Protein AF-K0HXQ1-F1 (afdb_monomer)

Structure (mmCIF, N/CA/C/O backbone):
data_AF-K0HXQ1-F1
#
_entry.id   AF-K0HXQ1-F1
#
loop_
_atom_site.group_PDB
_atom_site.id
_atom_site.type_symbol
_atom_site.label_atom_id
_atom_site.label_alt_id
_atom_site.label_comp_id
_atom_site.label_asym_id
_atom_site.label_entity_id
_atom_site.label_seq_id
_atom_site.pdbx_PDB_ins_code
_atom_site.Cartn_x
_atom_site.Cartn_y
_atom_site.Cartn_z
_atom_site.occupancy
_atom_site.B_iso_or_equiv
_atom_site.auth_seq_id
_atom_site.auth_comp_id
_atom_site.auth_asym_id
_atom_site.auth_atom_id
_atom_site.pdbx_PDB_model_num
ATOM 1 N N . MET A 1 1 ? 26.314 4.468 -4.434 1.00 53.53 1 MET A N 1
ATOM 2 C CA . MET A 1 1 ? 25.535 5.116 -3.350 1.00 53.53 1 MET A CA 1
ATOM 3 C C . MET A 1 1 ? 26.341 5.024 -2.058 1.00 53.53 1 MET A C 1
ATOM 5 O O . MET A 1 1 ? 26.870 3.950 -1.800 1.00 53.53 1 MET A O 1
ATOM 9 N N . SER A 1 2 ? 26.525 6.114 -1.299 1.00 64.62 2 SER A N 1
ATOM 10 C CA . SER A 1 2 ? 27.363 6.059 -0.090 1.00 64.62 2 SER A CA 1
ATOM 11 C C . SER A 1 2 ? 26.672 5.232 1.001 1.00 64.62 2 SER A C 1
ATOM 13 O O . SER A 1 2 ? 25.447 5.263 1.123 1.00 64.62 2 SER A O 1
ATOM 15 N N . GLU A 1 3 ? 27.435 4.494 1.807 1.00 63.44 3 GLU A N 1
ATOM 16 C CA . GLU A 1 3 ? 26.920 3.714 2.946 1.00 63.44 3 GLU A CA 1
ATOM 17 C C . GLU A 1 3 ? 26.018 4.560 3.872 1.00 63.44 3 GLU A C 1
ATOM 19 O O . GLU A 1 3 ? 25.018 4.092 4.419 1.00 63.44 3 GLU A O 1
ATOM 24 N N . VAL A 1 4 ? 26.312 5.859 3.961 1.00 68.00 4 VAL A N 1
ATOM 25 C CA . VAL A 1 4 ? 25.539 6.855 4.708 1.00 68.00 4 VAL A CA 1
ATOM 26 C C . VAL A 1 4 ? 24.131 7.057 4.134 1.00 68.00 4 VAL A C 1
ATOM 28 O O . VAL A 1 4 ? 23.174 7.192 4.900 1.00 68.00 4 VAL A O 1
ATOM 31 N N . ASP A 1 5 ? 23.964 7.062 2.811 1.00 66.69 5 ASP A N 1
ATOM 32 C CA . ASP A 1 5 ? 22.653 7.239 2.169 1.00 66.69 5 ASP A CA 1
ATOM 33 C C . ASP A 1 5 ? 21.758 6.014 2.373 1.00 66.69 5 ASP A C 1
ATOM 35 O O . ASP A 1 5 ? 20.557 6.149 2.626 1.00 66.69 5 ASP A O 1
ATOM 39 N N . TYR A 1 6 ? 22.361 4.823 2.371 1.00 66.88 6 TYR A N 1
ATOM 40 C CA . TYR A 1 6 ? 21.679 3.575 2.704 1.00 66.88 6 TYR A CA 1
ATOM 41 C C . TYR A 1 6 ? 21.122 3.598 4.138 1.00 66.88 6 TYR A C 1
ATOM 43 O O . TYR A 1 6 ? 19.934 3.334 4.357 1.00 66.88 6 TYR A O 1
ATOM 51 N N . TRP A 1 7 ? 21.940 3.983 5.124 1.00 63.78 7 TRP A N 1
ATOM 52 C CA . TRP A 1 7 ? 21.494 4.061 6.518 1.00 63.78 7 TRP A CA 1
ATOM 53 C C . TRP A 1 7 ? 20.457 5.164 6.748 1.00 63.78 7 TRP A C 1
ATOM 55 O O . TRP A 1 7 ? 19.474 4.935 7.453 1.00 63.78 7 TRP A O 1
ATOM 65 N N . LYS A 1 8 ? 20.593 6.325 6.094 1.00 65.12 8 LYS A N 1
ATOM 66 C CA . LYS A 1 8 ? 19.579 7.394 6.140 1.00 65.12 8 LYS A CA 1
ATOM 67 C C . LYS A 1 8 ? 18.227 6.928 5.600 1.00 65.12 8 LYS A C 1
ATOM 69 O O . LYS A 1 8 ? 17.199 7.205 6.222 1.00 65.12 8 LYS A O 1
ATOM 74 N N . ALA A 1 9 ? 18.211 6.202 4.481 1.00 64.31 9 ALA A N 1
ATOM 75 C CA . ALA A 1 9 ? 16.983 5.639 3.922 1.00 64.31 9 ALA A CA 1
ATOM 76 C C . ALA A 1 9 ? 16.322 4.647 4.894 1.00 64.31 9 ALA A C 1
ATOM 78 O O . ALA A 1 9 ? 15.102 4.666 5.083 1.00 64.31 9 ALA A O 1
ATOM 79 N N . ARG A 1 10 ? 17.129 3.824 5.573 1.00 66.88 10 ARG A N 1
ATOM 80 C CA . ARG A 1 10 ? 16.646 2.858 6.564 1.00 66.88 10 ARG A CA 1
ATOM 81 C C . ARG A 1 10 ? 16.083 3.531 7.820 1.00 66.88 10 ARG A C 1
ATOM 83 O O . ARG A 1 10 ? 15.017 3.132 8.280 1.00 66.88 10 ARG A O 1
ATOM 90 N N . CYS A 1 11 ? 16.742 4.565 8.343 1.00 68.44 11 CYS A N 1
ATOM 91 C CA . CYS A 1 11 ? 16.254 5.319 9.502 1.00 68.44 11 CYS A CA 1
ATOM 92 C C . CYS A 1 11 ? 14.923 6.019 9.207 1.00 68.44 11 CYS A C 1
ATOM 94 O O . CYS A 1 11 ? 13.972 5.840 9.964 1.00 68.44 11 CYS A O 1
ATOM 96 N N . ARG A 1 12 ? 14.805 6.705 8.060 1.00 66.88 12 ARG A N 1
ATOM 97 C CA . ARG A 1 12 ? 13.541 7.337 7.635 1.00 66.88 12 ARG A CA 1
ATOM 98 C C . ARG A 1 12 ? 12.400 6.326 7.512 1.00 66.88 12 ARG A C 1
ATOM 100 O O . ARG A 1 12 ? 11.270 6.614 7.898 1.00 66.88 12 ARG A O 1
ATOM 107 N N . ARG A 1 13 ? 12.691 5.117 7.018 1.00 68.50 13 ARG A N 1
ATOM 108 C CA . ARG A 1 13 ? 11.714 4.020 6.943 1.00 68.50 13 ARG A CA 1
ATOM 109 C C . ARG A 1 13 ? 11.256 3.570 8.332 1.00 68.50 13 ARG A C 1
ATOM 111 O O . ARG A 1 13 ? 10.056 3.443 8.560 1.00 68.50 13 ARG A O 1
ATOM 118 N N . SER A 1 14 ? 12.185 3.359 9.263 1.00 61.53 14 SER A N 1
ATOM 119 C CA . SER A 1 14 ? 11.862 2.984 10.647 1.00 61.53 14 SER A CA 1
ATOM 120 C C . SER A 1 14 ? 11.047 4.063 11.364 1.00 61.53 14 SER A C 1
ATOM 122 O O . SER A 1 14 ? 10.067 3.745 12.034 1.00 61.53 14 SER A O 1
ATOM 124 N N . GLU A 1 15 ? 11.390 5.338 11.182 1.00 65.94 15 GLU A N 1
ATOM 125 C CA . GLU A 1 15 ? 10.618 6.471 11.706 1.00 65.94 15 GLU A CA 1
ATOM 126 C C . GLU A 1 15 ? 9.202 6.508 11.121 1.00 65.94 15 GLU A C 1
ATOM 128 O O . GLU A 1 15 ? 8.232 6.642 11.868 1.00 65.94 15 GLU A O 1
ATOM 133 N N . GLY A 1 16 ? 9.057 6.289 9.811 1.00 66.19 16 GLY A N 1
ATOM 134 C CA . GLY A 1 16 ? 7.755 6.163 9.157 1.00 66.19 16 GLY A CA 1
ATOM 135 C C . GLY A 1 16 ? 6.910 5.026 9.740 1.00 66.19 16 GLY A C 1
ATOM 136 O O . GLY A 1 16 ? 5.730 5.219 10.032 1.00 66.19 16 GLY A O 1
ATOM 137 N N . LEU A 1 17 ? 7.506 3.854 9.981 1.00 66.62 17 LEU A N 1
ATOM 138 C CA . LEU A 1 17 ? 6.829 2.719 10.621 1.00 66.62 17 LEU A CA 1
ATOM 139 C C . LEU A 1 17 ? 6.411 3.028 12.068 1.00 66.62 17 LEU A C 1
ATOM 141 O O . LEU A 1 17 ? 5.301 2.681 12.474 1.00 66.62 17 LEU A O 1
ATOM 145 N N . LEU A 1 18 ? 7.250 3.731 12.833 1.00 61.44 18 LEU A N 1
ATOM 146 C CA . LEU A 1 18 ? 6.935 4.152 14.201 1.00 61.44 18 LEU A CA 1
ATOM 147 C C . LEU A 1 18 ? 5.803 5.186 14.243 1.00 61.44 18 LEU A C 1
ATOM 149 O O . LEU A 1 18 ? 4.921 5.097 15.098 1.00 61.44 18 LEU A O 1
ATOM 153 N N . VAL A 1 19 ? 5.773 6.135 13.306 1.00 65.50 19 VAL A N 1
ATOM 154 C CA . VAL A 1 19 ? 4.667 7.096 13.161 1.00 65.50 19 VAL A CA 1
ATOM 155 C C . VAL A 1 19 ? 3.361 6.371 12.817 1.00 65.50 19 VAL A C 1
ATOM 157 O O . VAL A 1 19 ? 2.318 6.682 13.393 1.00 65.50 19 VAL A O 1
ATOM 160 N N . LYS A 1 20 ? 3.407 5.356 11.947 1.00 64.88 20 LYS A N 1
ATOM 161 C CA . LYS A 1 20 ? 2.242 4.523 11.591 1.00 64.88 20 LYS A CA 1
ATOM 162 C C . LYS A 1 20 ? 1.717 3.721 12.776 1.00 64.88 20 LYS A C 1
ATOM 164 O O . LYS A 1 20 ? 0.510 3.696 13.004 1.00 64.88 20 LYS A O 1
ATOM 169 N N . ALA A 1 21 ? 2.613 3.131 13.568 1.00 62.75 21 ALA A N 1
ATOM 170 C CA . ALA A 1 21 ? 2.251 2.439 14.802 1.00 62.75 21 ALA A CA 1
ATOM 171 C C . ALA A 1 21 ? 1.604 3.399 15.820 1.00 62.75 21 ALA A C 1
ATOM 173 O O . ALA A 1 21 ? 0.579 3.071 16.416 1.00 62.75 21 ALA A O 1
ATOM 174 N N . ARG A 1 22 ? 2.138 4.623 15.958 1.00 61.00 22 ARG A N 1
ATOM 175 C CA . ARG A 1 22 ? 1.594 5.669 16.846 1.00 61.00 22 ARG A CA 1
ATOM 176 C C . ARG A 1 22 ? 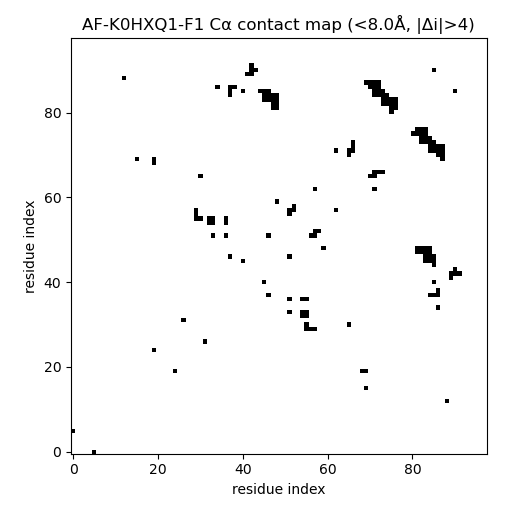0.240 6.220 16.400 1.00 61.00 22 ARG A C 1
ATOM 178 O O . ARG A 1 22 ? -0.544 6.612 17.256 1.00 61.00 22 ARG A O 1
ATOM 185 N N . LYS A 1 23 ? -0.071 6.212 15.098 1.00 64.44 23 LYS A N 1
ATOM 186 C CA . LYS A 1 23 ? -1.397 6.602 14.579 1.00 64.44 23 LYS A CA 1
ATOM 187 C C . LYS A 1 23 ? -2.520 5.639 14.993 1.00 64.44 23 LYS A C 1
ATOM 189 O O . LYS A 1 23 ? -3.678 5.927 14.709 1.00 64.44 23 LYS A O 1
ATOM 194 N N . GLY A 1 24 ? -2.210 4.508 15.639 1.00 57.25 24 GLY A N 1
ATOM 195 C CA . GLY A 1 24 ? -3.223 3.565 16.115 1.00 57.25 24 GLY A CA 1
ATOM 196 C C . GLY A 1 24 ? -4.093 3.049 14.972 1.00 57.25 24 GLY A C 1
ATOM 197 O O . GLY A 1 24 ? -5.315 2.980 15.111 1.00 57.25 24 GLY A O 1
ATOM 198 N N . ILE A 1 25 ? -3.473 2.757 13.818 1.00 64.50 25 ILE A N 1
ATOM 199 C CA . ILE A 1 25 ? -4.176 2.332 12.604 1.00 64.50 25 ILE A CA 1
ATOM 200 C C . ILE A 1 25 ? -5.051 1.130 12.959 1.00 64.50 25 ILE A C 1
ATOM 202 O O . ILE A 1 25 ? -4.561 0.018 13.158 1.00 64.50 25 ILE A O 1
ATOM 206 N N . ARG A 1 26 ? -6.367 1.354 13.044 1.00 66.69 26 ARG A N 1
ATOM 207 C CA . ARG A 1 26 ? -7.322 0.274 13.288 1.00 66.69 26 ARG A CA 1
ATOM 208 C C . ARG A 1 26 ? -7.196 -0.749 12.166 1.00 66.69 26 ARG A C 1
ATOM 210 O O . ARG A 1 26 ? -7.335 -0.411 10.986 1.00 66.69 26 ARG A O 1
ATOM 217 N N . SER A 1 27 ? -6.941 -1.992 12.554 1.00 66.81 27 SER A N 1
ATOM 218 C CA . SER A 1 27 ? -6.982 -3.126 11.642 1.00 66.81 27 SER A CA 1
ATOM 219 C C . SER A 1 27 ? -8.431 -3.338 11.208 1.00 66.81 27 SER A C 1
ATOM 221 O O . SER A 1 27 ? -9.293 -3.651 12.029 1.00 66.81 27 SER A O 1
ATOM 223 N N . SER A 1 28 ? -8.717 -3.106 9.927 1.00 82.50 28 SER A N 1
ATOM 224 C CA . SER A 1 28 ? -9.978 -3.497 9.297 1.00 82.50 28 SER A CA 1
ATOM 225 C C . SER A 1 28 ? -9.746 -4.744 8.448 1.00 82.50 28 SER A C 1
ATOM 227 O O . SER A 1 28 ? -8.630 -4.985 7.978 1.00 82.50 28 SER A O 1
ATOM 229 N N . ARG A 1 29 ? -10.802 -5.533 8.208 1.00 84.44 29 ARG A N 1
ATOM 230 C CA . ARG A 1 29 ? -10.709 -6.721 7.338 1.00 84.44 29 ARG A CA 1
ATOM 231 C C . ARG A 1 29 ? -10.180 -6.369 5.942 1.00 84.44 29 ARG A C 1
ATOM 233 O O . ARG A 1 29 ? -9.347 -7.096 5.417 1.00 84.44 29 ARG A O 1
ATOM 240 N N . GLN A 1 30 ? -10.604 -5.233 5.393 1.00 86.88 30 GLN A N 1
ATOM 241 C CA . GLN A 1 30 ? -10.164 -4.733 4.087 1.00 86.88 30 GLN A CA 1
ATOM 242 C C . GLN A 1 30 ? -8.679 -4.363 4.075 1.00 86.88 30 GLN A C 1
ATOM 244 O O . GLN A 1 30 ? -7.951 -4.799 3.190 1.00 86.88 30 GLN A O 1
ATOM 249 N N . ARG A 1 31 ? -8.190 -3.633 5.090 1.00 86.62 31 ARG A N 1
ATOM 250 C CA . ARG A 1 31 ? -6.758 -3.300 5.194 1.00 86.62 31 ARG A CA 1
ATOM 251 C C . ARG A 1 31 ? -5.906 -4.557 5.316 1.00 86.62 31 ARG A C 1
ATOM 253 O O . ARG A 1 31 ? -4.894 -4.674 4.636 1.00 86.62 31 ARG A O 1
ATOM 260 N N . ALA A 1 32 ? -6.331 -5.515 6.140 1.00 86.56 32 ALA A N 1
ATOM 261 C CA . ALA A 1 32 ? -5.638 -6.792 6.270 1.00 86.56 32 ALA A CA 1
ATOM 262 C C . ALA A 1 32 ? -5.613 -7.574 4.944 1.00 86.56 32 ALA A C 1
ATOM 264 O O . ALA A 1 32 ? -4.586 -8.157 4.604 1.00 86.56 32 ALA A O 1
ATOM 265 N N . ALA A 1 33 ? -6.709 -7.556 4.179 1.00 89.88 33 ALA A N 1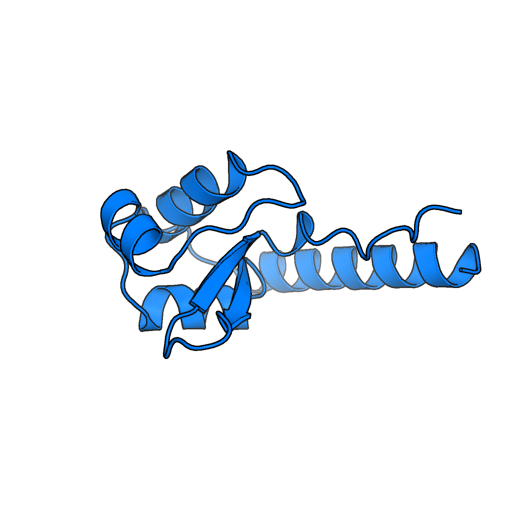
ATOM 266 C CA . ALA A 1 33 ? -6.780 -8.193 2.867 1.00 89.88 33 ALA A CA 1
ATOM 267 C C . ALA A 1 33 ? -5.854 -7.522 1.838 1.00 89.88 33 ALA A C 1
ATOM 269 O O . ALA A 1 33 ? -5.134 -8.229 1.137 1.00 89.88 33 ALA A O 1
ATOM 270 N N . VAL A 1 34 ? -5.797 -6.183 1.801 1.00 90.69 34 VAL A N 1
ATOM 271 C CA . VAL A 1 34 ? -4.850 -5.437 0.949 1.00 90.69 34 VAL A CA 1
ATOM 272 C C . VAL A 1 34 ? -3.407 -5.791 1.307 1.00 90.69 34 VAL A C 1
ATOM 274 O O . VAL A 1 34 ? -2.625 -6.145 0.429 1.00 90.69 34 VAL A O 1
ATOM 277 N N . LEU A 1 35 ? -3.055 -5.744 2.595 1.00 88.44 35 LEU A N 1
ATOM 278 C CA . LEU A 1 35 ? -1.697 -6.052 3.049 1.00 88.44 35 LEU A CA 1
ATOM 279 C C . LEU A 1 35 ? -1.299 -7.500 2.745 1.00 88.44 35 LEU A C 1
ATOM 281 O O . LEU A 1 35 ? -0.156 -7.742 2.373 1.00 88.44 35 LEU A O 1
ATOM 285 N N . ARG A 1 36 ? -2.230 -8.455 2.868 1.00 88.75 36 ARG A N 1
ATOM 286 C CA . ARG A 1 36 ? -1.989 -9.857 2.505 1.00 88.75 36 ARG A CA 1
ATOM 287 C C . ARG A 1 36 ? -1.774 -10.015 1.001 1.00 88.75 36 ARG A C 1
ATOM 289 O O . ARG A 1 36 ? -0.773 -10.596 0.609 1.00 88.75 36 ARG A O 1
ATOM 296 N N . ALA A 1 37 ? -2.663 -9.456 0.179 1.00 91.50 37 ALA A N 1
ATOM 297 C CA . ALA A 1 37 ? -2.580 -9.559 -1.277 1.00 91.50 37 ALA A CA 1
ATOM 298 C C . ALA A 1 37 ? -1.286 -8.946 -1.835 1.00 91.50 37 ALA A C 1
ATOM 300 O O . ALA A 1 37 ? -0.663 -9.510 -2.728 1.00 91.50 37 ALA A O 1
ATOM 301 N N . LEU A 1 38 ? -0.865 -7.798 -1.294 1.00 90.06 38 LEU A N 1
ATOM 302 C CA . LEU A 1 38 ? 0.383 -7.149 -1.697 1.00 90.06 38 LEU A CA 1
ATOM 303 C C . LEU A 1 38 ? 1.624 -7.782 -1.050 1.00 90.06 38 LEU A C 1
ATOM 305 O O . LEU A 1 38 ? 2.715 -7.655 -1.592 1.00 90.06 38 LEU A O 1
ATOM 309 N N . GLY A 1 39 ? 1.476 -8.462 0.090 1.00 86.12 39 GLY A N 1
ATOM 310 C CA . GLY A 1 39 ? 2.568 -9.159 0.776 1.00 86.12 39 GLY A CA 1
ATOM 311 C C . GLY A 1 39 ? 3.039 -10.429 0.069 1.00 86.12 39 GLY A C 1
ATOM 312 O O . GLY A 1 39 ? 4.131 -10.908 0.353 1.00 86.12 39 GLY A O 1
ATOM 313 N N . GLU A 1 40 ? 2.244 -10.953 -0.865 1.00 86.56 40 GLU A N 1
ATOM 314 C CA . GLU A 1 40 ? 2.624 -12.074 -1.733 1.00 86.56 40 GLU A CA 1
ATOM 315 C C . GLU A 1 40 ? 3.481 -11.634 -2.935 1.00 86.56 40 GLU A C 1
ATOM 317 O O . GLU A 1 40 ? 4.028 -12.482 -3.641 1.00 86.56 40 GLU A O 1
ATOM 322 N N . LEU A 1 41 ? 3.616 -10.323 -3.171 1.00 83.50 41 LEU A N 1
ATOM 323 C CA . LEU A 1 41 ? 4.386 -9.773 -4.284 1.00 83.50 41 LEU A CA 1
ATOM 324 C C . LEU A 1 41 ? 5.886 -9.749 -3.986 1.00 83.50 41 LEU A C 1
ATOM 326 O O . LEU A 1 41 ? 6.330 -9.451 -2.875 1.00 83.50 41 LEU A O 1
ATOM 330 N N . LYS A 1 42 ? 6.689 -9.967 -5.025 1.00 81.50 42 LYS A N 1
ATOM 331 C CA . LYS A 1 42 ? 8.129 -9.686 -5.005 1.00 81.50 42 LYS A CA 1
ATOM 332 C C . LYS A 1 42 ? 8.388 -8.177 -5.098 1.00 81.50 42 LYS A C 1
ATOM 334 O O . LYS A 1 42 ? 7.529 -7.398 -5.506 1.00 81.50 42 LYS A O 1
ATOM 339 N N . SER A 1 43 ? 9.608 -7.747 -4.773 1.00 77.81 43 SER A N 1
ATOM 340 C CA . SER A 1 43 ? 9.986 -6.321 -4.738 1.00 77.81 43 SER A CA 1
ATOM 341 C C . SER A 1 43 ? 9.887 -5.590 -6.085 1.00 77.81 43 SER A C 1
ATOM 343 O O . SER A 1 43 ? 9.785 -4.368 -6.102 1.00 77.81 43 SER A O 1
ATOM 345 N N . TRP A 1 44 ? 9.877 -6.299 -7.214 1.00 79.25 44 TRP A N 1
ATOM 346 C CA . TRP A 1 44 ? 9.673 -5.716 -8.549 1.00 79.25 44 TRP A CA 1
ATOM 347 C C . TRP A 1 44 ? 8.237 -5.855 -9.068 1.00 79.25 44 TRP A C 1
ATOM 349 O O . TRP A 1 44 ? 7.931 -5.377 -10.160 1.00 79.25 44 TRP A O 1
ATOM 359 N N . GLU A 1 45 ? 7.365 -6.536 -8.327 1.00 86.50 45 GLU A N 1
ATOM 360 C CA . GLU A 1 45 ? 5.995 -6.806 -8.742 1.00 86.50 45 GLU A CA 1
ATOM 361 C C . GLU A 1 45 ? 5.048 -5.735 -8.206 1.00 86.50 45 GLU A C 1
ATOM 363 O O . GLU A 1 45 ? 5.123 -5.321 -7.048 1.00 86.50 45 GLU A O 1
ATOM 368 N N . TRP A 1 46 ? 4.135 -5.312 -9.073 1.00 92.06 46 TRP A N 1
ATOM 369 C CA . TRP A 1 46 ? 3.117 -4.310 -8.791 1.00 92.06 46 TRP A CA 1
ATOM 370 C C . TRP A 1 46 ? 1.746 -4.888 -9.135 1.00 92.06 46 TRP A C 1
ATOM 372 O O . TRP A 1 46 ? 1.611 -5.669 -10.078 1.00 92.06 46 TRP A O 1
ATOM 382 N N . MET A 1 47 ? 0.718 -4.522 -8.369 1.00 93.44 47 MET A N 1
ATOM 383 C CA . MET A 1 47 ? -0.645 -5.001 -8.599 1.00 93.44 47 MET A CA 1
ATOM 384 C C . MET A 1 47 ? -1.558 -3.860 -9.035 1.00 93.44 47 MET A C 1
ATOM 386 O O . MET A 1 47 ? -1.717 -2.874 -8.320 1.00 93.44 47 MET A O 1
ATOM 390 N N . GLY A 1 48 ? -2.197 -4.008 -10.196 1.00 93.88 48 GLY A N 1
ATOM 391 C CA . GLY A 1 48 ? -3.165 -3.031 -10.696 1.00 93.88 48 GLY A CA 1
ATOM 392 C C . GLY A 1 48 ? -4.382 -2.867 -9.780 1.00 93.88 48 GLY A C 1
ATOM 393 O O . GLY A 1 48 ? -4.854 -3.839 -9.182 1.00 93.88 48 GLY A O 1
ATOM 394 N N . THR A 1 49 ? -4.916 -1.642 -9.720 1.00 93.25 49 THR A N 1
ATOM 395 C CA . THR A 1 49 ? -6.077 -1.276 -8.886 1.00 93.25 49 THR A CA 1
ATOM 396 C C . THR A 1 49 ? -7.249 -2.249 -9.030 1.00 93.25 49 THR A C 1
ATOM 398 O O . THR A 1 49 ? -7.779 -2.695 -8.020 1.00 93.25 49 THR A O 1
ATOM 401 N N . ASP A 1 50 ? -7.626 -2.620 -10.259 1.00 92.56 50 ASP A N 1
ATOM 402 C CA . ASP A 1 50 ? -8.802 -3.467 -10.528 1.00 92.56 50 ASP A CA 1
ATOM 403 C C . ASP A 1 50 ? -8.662 -4.862 -9.895 1.00 92.56 50 ASP A C 1
ATOM 405 O O . ASP A 1 50 ? -9.587 -5.382 -9.269 1.00 92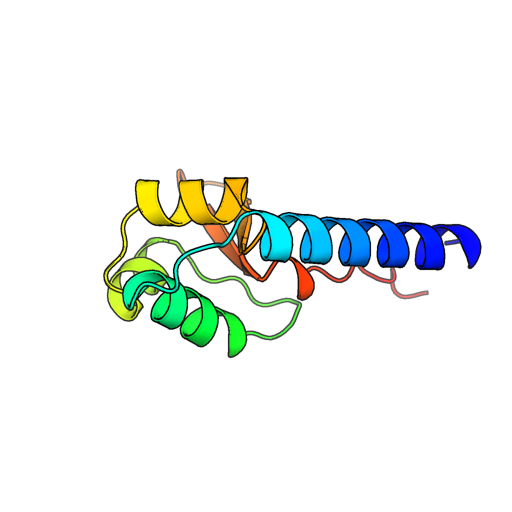.56 50 ASP A O 1
ATOM 409 N N . ARG A 1 51 ? -7.467 -5.457 -10.005 1.00 93.75 51 ARG A N 1
ATOM 410 C CA . ARG A 1 51 ? -7.167 -6.769 -9.420 1.00 93.75 51 ARG A CA 1
ATOM 411 C C . ARG A 1 51 ? -7.152 -6.699 -7.897 1.00 93.75 51 ARG A C 1
ATOM 413 O O . ARG A 1 51 ? -7.712 -7.572 -7.238 1.00 93.75 51 ARG A O 1
ATOM 420 N N . LEU A 1 52 ? -6.533 -5.660 -7.341 1.00 93.62 52 LEU A N 1
ATOM 421 C CA . LEU A 1 52 ? -6.466 -5.469 -5.895 1.00 93.62 52 LEU A CA 1
ATOM 422 C C . LEU A 1 52 ? -7.858 -5.217 -5.293 1.00 93.62 52 LEU A C 1
ATOM 424 O O . LEU A 1 52 ? -8.185 -5.779 -4.249 1.00 93.62 52 LEU A O 1
ATOM 428 N N . ALA A 1 53 ? -8.696 -4.441 -5.985 1.00 93.06 53 ALA A N 1
ATOM 429 C CA . ALA A 1 53 ? -10.088 -4.195 -5.622 1.00 93.06 53 ALA A CA 1
ATOM 430 C C . ALA A 1 53 ? -10.902 -5.494 -5.569 1.00 93.06 53 ALA A C 1
ATOM 432 O O . ALA A 1 53 ? -11.612 -5.724 -4.591 1.00 93.06 53 ALA A O 1
ATOM 433 N N . ALA A 1 54 ? -10.745 -6.370 -6.567 1.00 93.50 54 ALA A N 1
ATOM 434 C CA . ALA A 1 54 ? -11.432 -7.660 -6.611 1.00 93.50 54 ALA A CA 1
ATOM 435 C C . ALA A 1 54 ? -11.008 -8.606 -5.471 1.00 93.50 54 ALA A C 1
ATOM 437 O O . ALA A 1 54 ? -11.852 -9.288 -4.896 1.00 93.50 54 ALA A O 1
ATOM 438 N N . ILE A 1 55 ? -9.717 -8.634 -5.117 1.00 93.00 55 ILE A N 1
ATOM 439 C CA . ILE A 1 55 ? -9.189 -9.523 -4.068 1.00 93.00 55 ILE A CA 1
ATOM 440 C C . ILE A 1 55 ? -9.556 -9.021 -2.668 1.00 93.00 55 ILE A C 1
ATOM 442 O O . ILE A 1 55 ? -9.967 -9.801 -1.809 1.00 93.00 55 ILE A O 1
ATOM 446 N N . ALA A 1 56 ? -9.378 -7.724 -2.417 1.00 92.06 56 ALA A N 1
ATOM 447 C CA . ALA A 1 56 ? -9.496 -7.155 -1.077 1.00 92.06 56 ALA A CA 1
ATOM 448 C C . ALA A 1 56 ? -10.857 -6.495 -0.796 1.00 92.06 56 ALA A C 1
ATOM 450 O O . ALA A 1 56 ? -11.086 -6.048 0.331 1.00 92.06 56 ALA A O 1
ATOM 451 N N . ASN A 1 57 ? -11.756 -6.449 -1.787 1.00 92.81 57 ASN A N 1
ATOM 452 C CA . ASN A 1 57 ? -13.044 -5.754 -1.728 1.00 92.81 57 ASN A CA 1
ATOM 453 C C . ASN A 1 57 ? -12.886 -4.292 -1.263 1.00 92.81 57 ASN A C 1
ATOM 455 O O . ASN A 1 57 ? -13.459 -3.850 -0.258 1.00 92.81 57 ASN A O 1
ATOM 459 N N . VAL A 1 58 ? -12.027 -3.566 -1.980 1.00 90.88 58 VAL A N 1
ATOM 460 C CA . VAL A 1 58 ? -11.669 -2.164 -1.726 1.00 90.88 58 VAL A CA 1
ATOM 461 C C . VAL A 1 58 ? -11.890 -1.312 -2.967 1.00 90.88 58 VAL A C 1
ATOM 463 O O . VAL A 1 58 ? -11.971 -1.818 -4.081 1.00 90.88 58 VAL A O 1
ATOM 466 N N . ASN A 1 59 ? -11.963 0.001 -2.774 1.00 90.44 59 ASN A N 1
ATOM 467 C CA . ASN A 1 59 ? -12.045 0.983 -3.851 1.00 90.44 59 ASN A CA 1
ATOM 468 C C . ASN A 1 59 ? -10.846 1.949 -3.783 1.00 90.44 59 ASN A C 1
ATOM 470 O O . ASN A 1 59 ? -9.983 1.833 -2.909 1.00 90.44 59 ASN A O 1
ATOM 474 N N 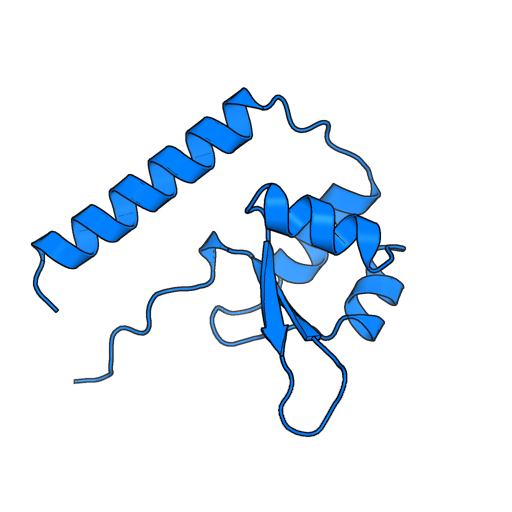. TRP A 1 60 ? -10.826 2.931 -4.686 1.00 88.50 60 TRP A N 1
ATOM 475 C CA . TRP A 1 60 ? -9.777 3.949 -4.743 1.00 88.50 60 TRP A CA 1
ATOM 476 C C . TRP A 1 60 ? -9.584 4.704 -3.421 1.00 88.50 60 TRP A C 1
ATOM 478 O O . TRP A 1 60 ? -8.447 4.895 -3.001 1.00 88.50 60 TRP A O 1
ATOM 488 N N . SER A 1 61 ? -10.666 5.101 -2.739 1.00 89.25 61 SER A N 1
ATOM 489 C CA . SER A 1 61 ? -10.555 5.887 -1.503 1.00 89.25 61 SER A CA 1
ATOM 490 C C . SER A 1 61 ? -9.861 5.098 -0.395 1.00 89.25 61 SER A C 1
ATOM 492 O O . SER A 1 61 ? -8.970 5.630 0.257 1.00 89.25 61 SER A O 1
ATOM 494 N N . HIS A 1 62 ? -10.178 3.808 -0.247 1.00 89.12 62 HIS A N 1
ATOM 495 C CA . HIS A 1 62 ? -9.495 2.944 0.719 1.00 89.12 62 HIS A CA 1
ATOM 496 C C . HIS A 1 62 ? -7.991 2.835 0.436 1.00 89.12 62 HIS A C 1
ATOM 498 O O . HIS A 1 62 ? -7.189 2.861 1.367 1.00 89.12 62 HIS A O 1
ATOM 504 N N . LEU A 1 63 ? -7.598 2.699 -0.834 1.00 90.06 63 LEU A N 1
ATOM 505 C CA . LEU A 1 63 ? -6.188 2.585 -1.214 1.00 90.06 63 LEU A CA 1
ATOM 506 C C . LEU A 1 63 ? -5.445 3.918 -1.050 1.00 90.06 63 LEU A C 1
ATOM 508 O O . LEU A 1 63 ? -4.326 3.921 -0.543 1.00 90.06 63 LEU A O 1
ATOM 512 N N . SER A 1 64 ? -6.096 5.038 -1.376 1.00 88.75 64 SER A N 1
ATOM 513 C CA . SER A 1 64 ? -5.578 6.393 -1.148 1.00 88.75 64 SER A CA 1
ATOM 514 C C . SER A 1 64 ? -5.338 6.660 0.339 1.00 88.75 64 SER A C 1
ATOM 516 O O . SER A 1 64 ? -4.259 7.098 0.716 1.00 88.75 64 SER A O 1
ATOM 518 N N . GLU A 1 65 ? -6.289 6.309 1.212 1.00 86.88 65 GLU A N 1
ATOM 519 C CA . GLU A 1 65 ? -6.096 6.407 2.666 1.00 86.88 65 GLU A CA 1
ATOM 520 C C . GLU A 1 65 ? -4.907 5.559 3.138 1.00 86.88 65 GLU A C 1
ATOM 522 O O . GLU A 1 65 ? -4.128 5.973 3.996 1.00 86.88 65 GLU A O 1
ATOM 527 N N . MET A 1 66 ? -4.749 4.347 2.598 1.00 86.88 66 MET A N 1
ATOM 528 C CA . MET A 1 66 ? -3.620 3.484 2.949 1.00 86.88 66 MET A CA 1
ATOM 529 C C . MET A 1 66 ? -2.278 4.045 2.457 1.00 86.88 66 MET A C 1
ATOM 531 O O . MET A 1 66 ? -1.270 3.847 3.137 1.00 86.88 66 MET A O 1
ATOM 535 N N . GLU A 1 67 ? -2.255 4.747 1.326 1.00 87.12 67 GLU A N 1
ATOM 536 C CA . GLU A 1 67 ? -1.081 5.452 0.796 1.00 87.12 67 GLU A CA 1
ATOM 537 C C . GLU A 1 67 ? -0.730 6.694 1.619 1.00 87.12 67 GLU A C 1
ATOM 539 O O . GLU A 1 67 ? 0.431 6.884 1.969 1.00 87.12 67 GLU A O 1
ATOM 544 N N . GLU A 1 68 ? -1.718 7.481 2.049 1.00 83.31 68 GLU A N 1
ATOM 545 C CA . GLU A 1 68 ? -1.520 8.604 2.981 1.00 83.31 68 GLU A CA 1
ATOM 546 C C . GLU A 1 68 ? -1.000 8.142 4.352 1.00 83.31 68 GLU A C 1
ATOM 548 O O . GLU A 1 68 ? -0.253 8.841 5.046 1.00 83.31 68 GLU A O 1
ATOM 553 N N . LEU A 1 69 ? -1.379 6.928 4.756 1.00 77.19 69 LEU A N 1
ATOM 554 C CA . LEU A 1 69 ? -0.822 6.250 5.922 1.00 77.19 69 LEU A CA 1
ATOM 555 C C . LEU A 1 69 ? 0.549 5.617 5.640 1.00 77.19 69 LEU A C 1
ATOM 557 O O . LEU A 1 69 ? 1.152 5.079 6.564 1.00 77.19 69 LEU A O 1
ATOM 561 N N . GLY A 1 70 ? 1.052 5.659 4.407 1.00 77.94 70 GLY A N 1
ATOM 562 C CA . GLY A 1 70 ? 2.315 5.064 3.967 1.00 77.94 70 GLY A CA 1
ATOM 563 C C . GLY A 1 70 ? 2.351 3.537 4.061 1.00 77.94 70 GLY A C 1
ATOM 564 O O . GLY A 1 70 ? 3.417 2.940 4.139 1.00 77.94 70 GLY A O 1
ATOM 565 N N . LEU A 1 71 ? 1.213 2.853 4.142 1.00 80.81 71 LEU A N 1
ATOM 566 C CA . LEU A 1 71 ? 1.196 1.385 4.175 1.00 80.81 71 LEU A CA 1
ATOM 567 C C . LEU A 1 71 ? 1.502 0.792 2.797 1.00 80.81 71 LEU A C 1
ATOM 569 O O . LEU A 1 71 ? 2.121 -0.269 2.684 1.00 80.81 71 LEU A O 1
ATOM 573 N N . VAL A 1 72 ? 1.068 1.499 1.761 1.00 88.19 72 VAL A N 1
ATOM 574 C CA . VAL A 1 72 ? 1.242 1.154 0.355 1.00 88.19 72 VAL A CA 1
ATOM 575 C C . VAL A 1 72 ? 1.778 2.365 -0.394 1.00 88.19 72 VAL A C 1
ATOM 577 O O . VAL A 1 72 ? 1.690 3.491 0.090 1.00 88.19 72 VAL A O 1
ATOM 580 N N . VAL A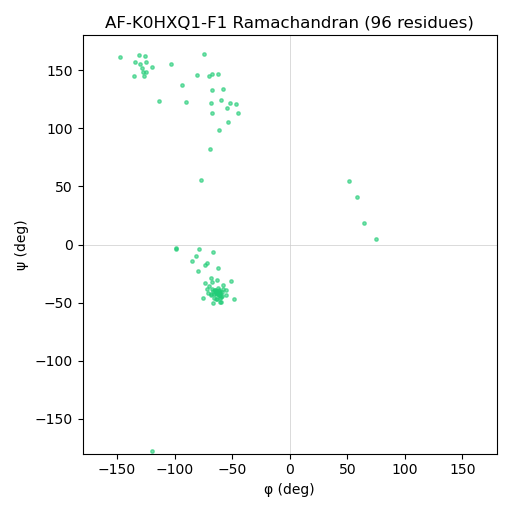 1 73 ? 2.314 2.125 -1.578 1.00 89.25 73 VAL A N 1
ATOM 581 C CA . VAL A 1 73 ? 2.652 3.153 -2.559 1.00 89.25 73 VAL A CA 1
ATOM 582 C C . VAL A 1 73 ? 1.972 2.823 -3.873 1.00 89.25 73 VAL A C 1
ATOM 584 O O . VAL A 1 73 ? 1.683 1.652 -4.143 1.00 89.25 73 VAL A O 1
ATOM 587 N N . SER A 1 74 ? 1.772 3.829 -4.714 1.00 92.25 74 SER A N 1
ATOM 588 C CA . SER A 1 74 ? 1.311 3.620 -6.076 1.00 92.25 74 SER A CA 1
ATOM 589 C C . SER A 1 74 ? 2.146 4.336 -7.125 1.00 92.25 74 SER A C 1
ATOM 591 O O . SER A 1 74 ? 2.785 5.356 -6.868 1.00 92.25 74 SER A O 1
ATOM 593 N N . ARG A 1 75 ? 2.098 3.799 -8.344 1.00 89.56 75 ARG A N 1
ATOM 594 C CA . ARG A 1 75 ? 2.681 4.408 -9.543 1.00 89.56 75 ARG A CA 1
ATOM 595 C C . ARG A 1 75 ? 1.644 4.498 -10.665 1.00 89.56 75 ARG A C 1
ATOM 597 O O . ARG A 1 75 ? 0.760 3.635 -10.731 1.00 89.56 75 ARG A O 1
ATOM 604 N N . PRO A 1 76 ? 1.722 5.513 -11.540 1.00 90.81 76 PRO A N 1
ATOM 605 C CA . PRO A 1 76 ? 0.928 5.543 -12.761 1.00 90.81 76 PRO A CA 1
ATOM 606 C C . PRO A 1 76 ? 1.374 4.437 -13.726 1.00 90.81 76 PRO A C 1
ATOM 608 O O . PRO A 1 76 ? 2.556 4.100 -13.788 1.00 90.81 76 PRO A O 1
ATOM 611 N N . VAL A 1 77 ? 0.426 3.890 -14.485 1.00 88.00 77 VAL A N 1
ATOM 612 C CA . VAL A 1 77 ? 0.712 3.018 -15.633 1.00 88.00 77 VAL A CA 1
ATOM 613 C C . VAL A 1 77 ? 0.828 3.894 -16.874 1.00 88.00 77 VAL A C 1
ATOM 615 O O . VAL A 1 77 ? -0.108 4.625 -17.198 1.00 88.00 77 VAL A O 1
ATOM 618 N N . GLU A 1 78 ? 1.959 3.837 -17.575 1.00 82.62 78 GLU A N 1
ATOM 619 C CA . GLU A 1 78 ? 2.139 4.606 -18.810 1.00 82.62 78 GLU A CA 1
ATOM 620 C C . GLU A 1 78 ? 1.063 4.256 -19.847 1.00 82.62 78 GLU A C 1
ATOM 622 O O . GLU A 1 78 ? 0.735 3.091 -20.070 1.00 82.62 78 GLU A O 1
ATOM 627 N N . GLY A 1 79 ? 0.482 5.284 -20.470 1.00 80.00 79 GLY A N 1
ATOM 628 C CA . GLY A 1 79 ? -0.546 5.115 -21.500 1.00 80.00 79 GLY A CA 1
ATOM 629 C C . GLY A 1 79 ? -1.934 4.714 -20.985 1.00 80.00 79 GLY A C 1
ATOM 630 O O . GLY A 1 79 ? -2.832 4.503 -21.798 1.00 80.00 79 GLY A O 1
ATOM 631 N N . ALA A 1 80 ? -2.154 4.640 -19.668 1.00 78.81 80 ALA A N 1
ATOM 632 C CA . ALA A 1 80 ? -3.462 4.348 -19.090 1.00 78.81 80 ALA A CA 1
ATOM 633 C C . ALA A 1 80 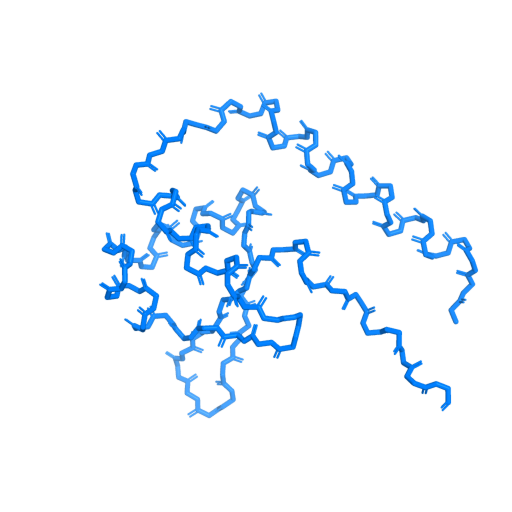? -3.786 5.280 -17.915 1.00 78.81 80 ALA A C 1
ATOM 635 O O . ALA A 1 80 ? -2.929 5.596 -17.096 1.00 78.81 80 ALA A O 1
ATOM 636 N N . ASN A 1 81 ? -5.060 5.656 -17.755 1.00 80.50 81 ASN A N 1
ATOM 637 C CA . ASN A 1 81 ? -5.534 6.305 -16.526 1.00 80.50 81 ASN A CA 1
ATOM 638 C C . ASN A 1 81 ? -5.715 5.262 -15.403 1.00 80.50 81 ASN A C 1
ATOM 640 O O . ASN A 1 81 ? -6.814 5.048 -14.892 1.00 80.50 81 ASN A O 1
ATOM 644 N N . LYS A 1 82 ? -4.644 4.521 -15.103 1.00 85.81 82 LYS A N 1
ATOM 645 C CA . LYS A 1 82 ? -4.613 3.417 -14.141 1.00 85.81 82 LYS A CA 1
ATOM 646 C C . LYS A 1 82 ? -3.390 3.538 -13.243 1.00 85.81 82 LYS A C 1
ATOM 648 O O . LYS A 1 82 ? -2.391 4.160 -13.602 1.00 85.81 82 LYS A O 1
ATOM 653 N N . ARG A 1 83 ? -3.482 2.926 -12.063 1.00 91.25 83 ARG A N 1
ATOM 654 C CA . ARG A 1 83 ? -2.397 2.868 -11.082 1.00 91.25 83 ARG A CA 1
ATOM 655 C C . ARG A 1 83 ? -2.155 1.438 -10.637 1.00 91.25 83 ARG A C 1
ATOM 657 O O . ARG A 1 83 ? -3.059 0.599 -10.659 1.00 91.25 83 ARG A O 1
ATOM 664 N N . GLU A 1 84 ? -0.918 1.183 -10.254 1.00 93.31 84 GLU A N 1
ATOM 665 C CA . GLU A 1 84 ? -0.509 -0.067 -9.630 1.00 93.31 84 GLU A CA 1
ATOM 666 C C . GLU A 1 84 ? 0.042 0.209 -8.245 1.00 93.31 84 GLU A C 1
ATOM 668 O O . GLU A 1 84 ? 0.565 1.292 -7.986 1.00 93.31 84 GLU A O 1
ATOM 673 N N . TRP A 1 85 ? -0.069 -0.789 -7.379 1.00 93.19 85 TRP A N 1
ATOM 674 C CA . TRP A 1 85 ? 0.177 -0.678 -5.953 1.00 93.19 85 TRP A CA 1
ATOM 675 C C . TRP A 1 85 ? 1.213 -1.692 -5.489 1.00 93.19 85 TRP A C 1
ATOM 677 O O . TRP A 1 85 ? 1.284 -2.808 -6.012 1.00 93.19 85 TRP A O 1
ATOM 687 N N . GLN A 1 86 ? 1.969 -1.311 -4.464 1.00 90.12 86 GLN A N 1
ATOM 688 C CA . GLN A 1 86 ? 2.918 -2.176 -3.770 1.00 90.12 86 GLN A CA 1
ATOM 689 C C . GLN A 1 86 ? 3.001 -1.795 -2.285 1.00 90.12 86 GLN A C 1
ATOM 691 O O . GLN A 1 86 ? 2.618 -0.691 -1.897 1.00 90.12 86 GLN A O 1
ATOM 696 N N . LEU A 1 87 ? 3.507 -2.693 -1.433 1.00 84.88 87 LEU A N 1
ATOM 697 C CA . LEU A 1 87 ? 3.852 -2.335 -0.056 1.00 84.88 87 LEU A CA 1
ATOM 698 C C . LEU A 1 87 ? 5.043 -1.376 -0.047 1.00 84.88 87 LEU A C 1
ATOM 700 O O . LEU A 1 87 ? 6.071 -1.643 -0.664 1.00 84.88 87 LEU A O 1
ATOM 704 N N . GLU A 1 88 ? 4.941 -0.297 0.725 1.00 77.25 88 GLU A N 1
ATOM 705 C CA . GLU A 1 88 ? 5.983 0.738 0.796 1.00 77.25 88 GLU A CA 1
ATOM 706 C C . GLU A 1 88 ? 7.350 0.163 1.223 1.00 77.25 88 GLU A C 1
ATOM 708 O O . GLU A 1 88 ? 8.396 0.561 0.715 1.00 77.25 88 GLU A O 1
ATOM 713 N N . HIS A 1 89 ? 7.365 -0.839 2.109 1.00 69.06 89 HIS A N 1
ATOM 714 C CA . HIS A 1 89 ? 8.611 -1.464 2.558 1.00 69.06 89 HIS A CA 1
ATOM 715 C C . HIS A 1 89 ? 9.260 -2.384 1.508 1.00 69.06 89 HIS A C 1
ATOM 717 O O . HIS A 1 89 ? 10.451 -2.682 1.638 1.00 69.06 89 HIS A O 1
ATOM 723 N N . LEU A 1 90 ? 8.508 -2.820 0.488 1.00 62.06 90 LEU A N 1
ATOM 724 C CA 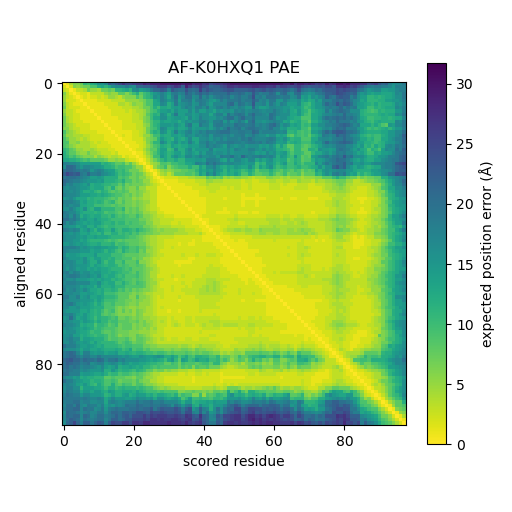. LEU A 1 90 ? 9.010 -3.622 -0.634 1.00 62.06 90 LEU A CA 1
ATOM 725 C C . LEU A 1 90 ? 9.617 -2.766 -1.747 1.00 62.06 90 LEU A C 1
ATOM 727 O O . LEU A 1 90 ? 10.369 -3.300 -2.562 1.00 62.06 90 LEU A O 1
ATOM 731 N N . VAL A 1 91 ? 9.382 -1.449 -1.732 1.00 59.94 91 VAL A N 1
ATOM 732 C CA . VAL A 1 91 ? 10.123 -0.493 -2.557 1.00 59.94 91 VAL A CA 1
ATOM 733 C C . VAL A 1 91 ? 11.547 -0.423 -2.018 1.00 59.94 91 VAL A C 1
ATOM 735 O O . VAL A 1 91 ? 11.905 0.412 -1.187 1.00 59.94 91 VAL A O 1
ATOM 738 N N . VAL A 1 92 ? 12.379 -1.375 -2.413 1.00 52.06 92 VAL A N 1
ATOM 739 C CA . VAL A 1 92 ? 13.826 -1.255 -2.268 1.00 52.06 92 VAL A CA 1
ATOM 740 C C . VAL A 1 92 ? 14.220 -0.142 -3.245 1.00 52.06 92 VAL A C 1
ATOM 742 O O . VAL A 1 92 ? 13.891 -0.276 -4.425 1.00 52.06 92 VAL A O 1
ATOM 745 N N . PRO A 1 93 ? 14.856 0.969 -2.809 1.00 49.91 93 PRO A N 1
ATOM 746 C CA . PRO A 1 93 ? 15.505 1.852 -3.769 1.00 49.91 93 PRO A CA 1
ATOM 747 C C . PRO A 1 93 ? 16.437 0.942 -4.545 1.00 49.91 93 PRO A C 1
ATOM 749 O O . PRO A 1 93 ? 17.257 0.283 -3.904 1.00 49.91 93 PRO A O 1
ATOM 752 N N . ALA A 1 94 ? 16.212 0.799 -5.854 1.00 48.06 94 ALA A N 1
ATOM 753 C CA . ALA A 1 94 ? 17.003 -0.093 -6.679 1.00 48.06 94 ALA A CA 1
ATOM 754 C C . ALA A 1 94 ? 18.466 0.145 -6.305 1.00 48.06 94 ALA A C 1
ATOM 756 O O . ALA A 1 94 ? 18.977 1.251 -6.473 1.00 48.06 94 ALA A O 1
ATOM 757 N N . ALA A 1 95 ? 19.106 -0.858 -5.700 1.00 46.75 95 ALA A N 1
ATOM 758 C CA . ALA A 1 95 ? 20.546 -0.916 -5.762 1.00 46.75 95 ALA A CA 1
ATOM 759 C C . ALA A 1 95 ? 20.788 -1.052 -7.259 1.00 46.75 95 ALA A C 1
ATOM 761 O O . ALA A 1 95 ? 20.497 -2.106 -7.830 1.00 46.75 95 ALA A O 1
ATOM 762 N N . GLU A 1 96 ? 21.108 0.068 -7.909 1.00 42.03 96 GLU A N 1
ATOM 763 C CA . GLU A 1 96 ? 21.540 0.061 -9.294 1.00 42.03 96 GLU A CA 1
ATOM 764 C C . GLU A 1 96 ? 22.576 -1.051 -9.386 1.00 42.03 96 GLU A C 1
ATOM 766 O O . GLU A 1 96 ? 23.520 -1.094 -8.592 1.00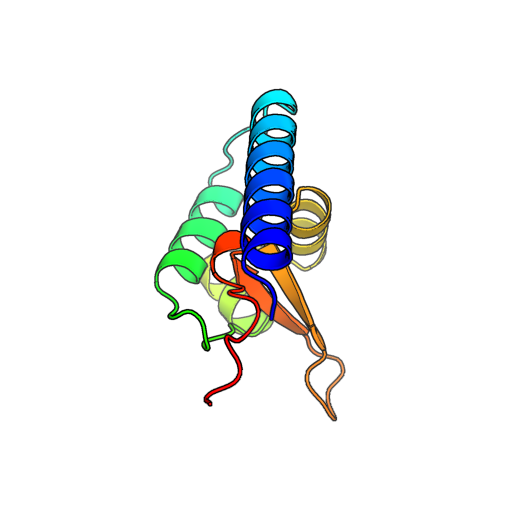 42.03 96 GLU A O 1
ATOM 771 N N . LYS A 1 97 ? 22.294 -2.030 -10.251 1.00 41.66 97 LYS A N 1
ATOM 772 C CA . LYS A 1 97 ? 23.266 -3.058 -10.592 1.00 41.66 97 LYS A CA 1
ATOM 773 C C . LYS A 1 97 ? 24.539 -2.315 -10.992 1.00 41.66 97 LYS A C 1
ATOM 775 O O . LYS A 1 97 ? 24.457 -1.455 -11.868 1.00 41.66 97 LYS A O 1
ATOM 780 N N . GLU A 1 98 ? 25.626 -2.613 -10.283 1.00 36.81 98 GLU A N 1
ATOM 781 C CA . GLU A 1 98 ? 26.990 -2.207 -10.642 1.00 36.81 98 GLU A CA 1
ATOM 782 C C 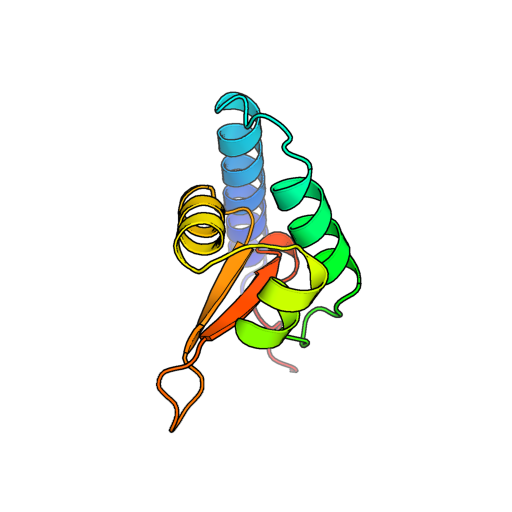. GLU A 1 98 ? 27.277 -2.420 -12.132 1.00 36.81 98 GLU A C 1
ATOM 784 O O . GLU A 1 98 ? 26.781 -3.428 -12.698 1.00 36.81 98 GLU A O 1
#

Mean predicted aligned error: 9.11 Å

Radius of gyration: 14.54 Å; Cα contacts (8 Å, |Δi|>4): 87; chains: 1; bounding box: 40×21×38 Å

Solvent-accessible surface area (backbone atoms only — not comparable to full-atom values): 5759 Å² total; per-residue (Å²): 132,57,73,65,58,56,51,52,54,50,48,55,49,52,51,52,52,50,53,40,62,70,66,61,70,76,88,42,75,44,59,53,36,44,54,52,65,43,64,75,49,54,67,89,49,66,45,42,52,72,61,49,23,69,74,21,72,51,55,70,67,61,52,51,53,35,35,78,59,54,60,28,41,74,45,80,40,87,99,49,106,46,45,28,37,34,40,40,86,44,60,63,78,76,76,70,79,127

Secondary structure (DSSP, 8-state):
--HHHHHHHHHHHHHHHHHHHHTT----HHHHHHHHHHHTS-TT--EEHHHHHHHHT--HHHHHHHHHTTSEEEEEPTTSS-EEEEEGGG--------

Foldseek 3Di:
DDPVVVVVVVVVVVVLVVVLVVVVPDDDQLVVQLLVVQVVDALPDWAKQVRSCVRSVDHPVVVVVCVVSQQKDWDDDPPDPIITIHGNVSNDVPPPDD

Sequence (98 aa):
MSEVDYWKARCRRSEGLLVKARKGIRSSRQRAAVLRALGELKSWEWMGTDRLAAIANVNWSHLSEMEELGLVVSRPVEGANKREWQLEHLVVPAAEKE

pLDDT: mean 77.53, std 14.49, range [36.81, 93.88]

Nearest PDB structures (foldseek):
  4i7h-assembly1_A  TM=7.217E-01  e=5.824E-02  Streptococcus pyogenes MGAS315
  4lmy-assembly1_B  TM=7.111E-01  e=5.461E-02  Streptococcus pyogenes NS88.2
  6hk6-assembly4_G  TM=7.830E-01  e=3.105E-01  Homo sapiens
  7zsb-assembly1_X  TM=7.134E-01  e=1.456E+00  Saccharomyces cerevisiae
  6wge-assembly1_C  TM=4.854E-01  e=9.894E-01  Homo sapiens